Protein AF-A0A7C1NX19-F1 (afdb_monomer_lite)

Foldseek 3Di:
DDDDDDPDDDDDPQQQDWDWDADPPGIDIDRNSVDDDDDPPCDCLPPPPVHVVNPVPDPPPD

Organism: NCBI:txid147266

InterPro domains:
  IPR036380 Isochorismatase-like superfamily [G3DSA:3.40.50.850] (8-61)
  IPR036380 Isochorismatase-like superfamily [SSF52499] (13-59)

Sequence (62 aa):
MSETVVAGYQPRPELTKSVTLPARPEPITLKPSETAVVVVDMQNAYSTEGGYVDLAGFDIAG

Structure (mmCIF, N/CA/C/O backbone):
data_AF-A0A7C1NX19-F1
#
_entry.id   AF-A0A7C1NX19-F1
#
loop_
_atom_site.group_PDB
_atom_site.id
_atom_site.type_symbol
_atom_site.label_atom_id
_atom_site.label_alt_id
_atom_site.label_comp_id
_atom_site.label_asym_id
_atom_site.label_entity_id
_atom_site.label_seq_id
_atom_site.pdbx_PDB_ins_code
_atom_site.Cartn_x
_atom_site.Cartn_y
_atom_site.Cartn_z
_atom_site.occupancy
_atom_site.B_iso_or_equiv
_atom_site.auth_seq_id
_atom_site.auth_comp_id
_atom_site.auth_asym_id
_atom_site.auth_atom_id
_atom_site.pdbx_PDB_model_num
ATOM 1 N N . MET A 1 1 ? -30.394 -20.707 -4.444 1.00 46.72 1 MET A N 1
ATOM 2 C CA . MET A 1 1 ? -30.701 -19.315 -4.058 1.00 46.72 1 MET A CA 1
ATOM 3 C C . MET A 1 1 ? -29.801 -18.440 -4.906 1.00 46.72 1 MET A C 1
ATOM 5 O O . MET A 1 1 ? -28.595 -18.609 -4.822 1.00 46.72 1 MET A O 1
ATOM 9 N N . SER A 1 2 ? -30.377 -17.663 -5.823 1.00 57.09 2 SER A N 1
ATOM 10 C CA . SER A 1 2 ? -29.605 -16.812 -6.732 1.00 57.09 2 SER A CA 1
ATOM 11 C C . SER A 1 2 ? -29.086 -15.622 -5.937 1.00 57.09 2 SER A C 1
ATOM 13 O O . SER A 1 2 ? -29.879 -14.924 -5.311 1.00 57.09 2 SER A O 1
ATOM 15 N N . GLU A 1 3 ? -27.773 -15.431 -5.917 1.00 66.12 3 GLU A N 1
ATOM 16 C CA . GLU A 1 3 ? -27.151 -14.275 -5.281 1.00 66.12 3 GLU A CA 1
ATOM 17 C C . GLU A 1 3 ? -27.483 -13.040 -6.127 1.00 66.12 3 GLU A C 1
ATOM 19 O O . GLU A 1 3 ? -27.132 -12.957 -7.305 1.00 66.12 3 GLU A O 1
ATOM 24 N N . THR A 1 4 ? -28.259 -12.114 -5.568 1.00 71.50 4 THR A N 1
ATOM 25 C CA . THR A 1 4 ? -28.589 -10.856 -6.238 1.00 71.50 4 THR A CA 1
ATOM 26 C C . THR A 1 4 ? -27.335 -9.987 -6.257 1.00 71.50 4 THR A C 1
ATOM 28 O O . THR A 1 4 ? -26.913 -9.492 -5.215 1.00 71.50 4 THR A O 1
ATOM 31 N N . VAL A 1 5 ? -26.733 -9.786 -7.431 1.00 70.50 5 VAL A N 1
ATOM 32 C CA . VAL A 1 5 ? -25.626 -8.834 -7.591 1.00 70.50 5 VAL A CA 1
ATOM 33 C C . VAL A 1 5 ? -26.210 -7.423 -7.561 1.00 70.50 5 VAL A C 1
ATOM 35 O O . VAL A 1 5 ? -26.825 -6.970 -8.525 1.00 70.50 5 VAL A O 1
ATOM 38 N N . VAL A 1 6 ? -26.060 -6.741 -6.429 1.00 73.38 6 VAL A N 1
ATOM 39 C CA . VAL A 1 6 ? -26.457 -5.339 -6.259 1.00 73.38 6 VAL A CA 1
ATOM 40 C C . VAL A 1 6 ? -25.250 -4.454 -6.566 1.00 73.38 6 VAL A C 1
ATOM 42 O O . VAL A 1 6 ? -24.155 -4.704 -6.069 1.00 73.38 6 VAL A O 1
ATOM 45 N N . ALA A 1 7 ? -25.433 -3.413 -7.379 1.00 80.50 7 ALA A N 1
ATOM 46 C CA . ALA A 1 7 ? -24.417 -2.379 -7.549 1.00 80.50 7 ALA A CA 1
ATOM 47 C C . ALA A 1 7 ? -24.307 -1.545 -6.261 1.00 80.50 7 ALA A C 1
ATOM 49 O O . ALA A 1 7 ? -25.312 -1.038 -5.767 1.00 80.50 7 ALA A O 1
ATOM 50 N N . GLY A 1 8 ? -23.098 -1.391 -5.721 1.00 74.25 8 GLY A N 1
ATOM 51 C CA . GLY A 1 8 ? -22.846 -0.644 -4.486 1.00 74.25 8 GLY A CA 1
ATOM 52 C C . GLY A 1 8 ? -21.942 -1.402 -3.517 1.00 74.25 8 GLY A C 1
ATOM 53 O O . GLY A 1 8 ? -21.502 -2.515 -3.797 1.00 74.25 8 GLY A O 1
ATOM 54 N N . TYR A 1 9 ? -21.643 -0.784 -2.375 1.00 78.19 9 TYR A N 1
ATOM 55 C CA . TYR A 1 9 ? -20.813 -1.380 -1.331 1.00 78.19 9 TYR A CA 1
ATOM 56 C C . TYR A 1 9 ? -21.669 -1.757 -0.121 1.00 78.19 9 TYR A C 1
ATOM 58 O O . TYR A 1 9 ? -22.274 -0.890 0.508 1.00 78.19 9 TYR A O 1
ATOM 66 N N . GLN A 1 10 ? -21.683 -3.044 0.222 1.00 77.94 10 GLN A N 1
ATOM 67 C CA . GLN A 1 10 ? -22.179 -3.534 1.503 1.00 77.94 10 GLN A CA 1
ATOM 68 C C . GLN A 1 10 ? -21.007 -4.186 2.251 1.00 77.94 10 GLN A C 1
ATOM 70 O O . GLN A 1 10 ? -20.481 -5.202 1.785 1.00 77.94 10 GLN A O 1
ATOM 75 N N . PRO A 1 11 ? -20.557 -3.620 3.385 1.00 72.44 11 PRO A N 1
ATOM 76 C CA . PRO A 1 11 ? -19.468 -4.207 4.147 1.00 72.44 11 PRO A CA 1
ATOM 77 C C . PRO A 1 11 ? -19.913 -5.539 4.746 1.00 72.44 11 PRO A C 1
ATOM 79 O O . PRO A 1 11 ? -21.025 -5.670 5.263 1.00 72.44 11 PRO A O 1
ATOM 82 N N . ARG A 1 12 ? -19.022 -6.531 4.713 1.00 80.31 12 ARG A N 1
ATOM 83 C CA . ARG A 1 12 ? -19.251 -7.778 5.443 1.00 80.31 12 ARG A CA 1
ATOM 84 C C . ARG A 1 12 ? -19.206 -7.495 6.952 1.00 80.31 12 ARG A C 1
ATOM 86 O O . ARG A 1 12 ? -18.406 -6.650 7.365 1.00 80.31 12 ARG A O 1
ATOM 93 N N . PRO A 1 13 ? -20.005 -8.179 7.786 1.00 77.56 13 PRO A N 1
ATOM 94 C CA . PRO A 1 13 ? -20.059 -7.909 9.226 1.00 77.56 13 PRO A CA 1
ATOM 95 C C . PRO A 1 13 ? -18.697 -7.983 9.931 1.00 77.56 13 PRO A C 1
ATOM 97 O O . PRO A 1 13 ? -18.423 -7.225 10.855 1.00 77.56 13 PRO A O 1
ATOM 100 N N . GLU A 1 14 ? -17.800 -8.863 9.495 1.00 78.94 14 GLU A N 1
ATOM 101 C CA . GLU A 1 14 ? -16.442 -8.972 10.031 1.00 78.94 14 GLU A CA 1
ATOM 102 C C . GLU A 1 14 ? -15.573 -7.735 9.755 1.00 78.94 14 GLU A C 1
ATOM 104 O O . GLU A 1 14 ? -14.669 -7.438 10.537 1.00 78.94 14 GLU A O 1
ATOM 109 N N . LEU A 1 15 ? -15.875 -6.980 8.694 1.00 79.06 15 LEU A N 1
ATOM 110 C CA . LEU A 1 15 ? -15.137 -5.779 8.299 1.00 79.06 15 LEU A CA 1
ATOM 111 C C . LEU A 1 15 ? -15.522 -4.550 9.131 1.00 79.06 15 LEU A C 1
ATOM 113 O O . LEU A 1 15 ? -14.835 -3.535 9.052 1.00 79.06 15 LEU A O 1
ATOM 117 N N . THR A 1 16 ? -16.574 -4.623 9.954 1.00 82.25 16 THR A N 1
ATOM 118 C CA . THR A 1 16 ? -16.959 -3.523 10.854 1.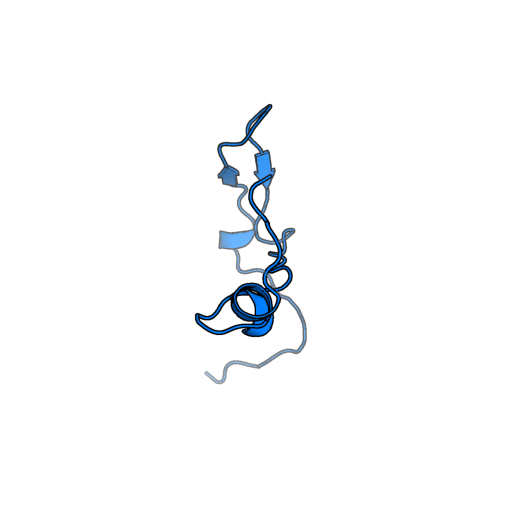00 82.25 16 THR A CA 1
ATOM 119 C C . THR A 1 16 ? -16.202 -3.548 12.183 1.00 82.25 16 THR A C 1
ATOM 121 O O . THR A 1 16 ? -16.314 -2.607 12.970 1.00 82.25 16 THR A O 1
ATOM 124 N N . LYS A 1 17 ? -15.444 -4.616 12.472 1.00 92.62 17 LYS A N 1
ATOM 125 C CA . LYS A 1 17 ? -14.584 -4.686 13.661 1.00 92.62 17 LYS A CA 1
ATOM 126 C C . LYS A 1 17 ? -13.288 -3.925 13.405 1.00 92.62 17 LYS A C 1
ATOM 128 O O . LYS A 1 17 ? -12.655 -4.094 12.367 1.00 92.62 17 LYS A O 1
ATOM 133 N N . SER A 1 18 ? -12.886 -3.100 14.365 1.00 93.88 18 SER A N 1
ATOM 134 C CA . SER A 1 18 ? -11.614 -2.386 14.295 1.00 93.88 18 SER A CA 1
ATOM 135 C C . SER A 1 18 ? -10.433 -3.334 14.487 1.00 93.88 18 SER A C 1
ATOM 137 O O . SER A 1 18 ? -10.478 -4.217 15.345 1.00 93.88 18 SER A O 1
ATOM 139 N N . VAL A 1 19 ? -9.359 -3.090 13.743 1.00 94.56 19 VAL A N 1
ATOM 140 C CA . VAL A 1 19 ? -8.047 -3.715 13.933 1.00 94.56 19 VAL A CA 1
ATOM 141 C C . VAL A 1 19 ? -7.021 -2.636 14.261 1.00 94.56 19 VAL A C 1
ATOM 143 O O . VAL A 1 19 ? -7.094 -1.529 13.725 1.00 94.56 19 VAL A O 1
ATOM 146 N N . THR A 1 20 ? -6.067 -2.950 15.135 1.00 97.25 20 THR A N 1
ATOM 147 C CA . THR A 1 20 ? -4.931 -2.072 15.437 1.00 97.25 20 THR A CA 1
ATOM 148 C C . THR A 1 20 ? -3.687 -2.640 14.775 1.00 97.25 20 THR A C 1
ATOM 150 O O . THR A 1 20 ? -3.296 -3.774 15.051 1.00 97.25 20 THR A O 1
ATOM 153 N N . LEU A 1 21 ? -3.074 -1.857 13.894 1.00 96.69 21 LEU A N 1
ATOM 154 C CA . LEU A 1 21 ? -1.844 -2.208 13.198 1.00 96.69 21 LEU A CA 1
ATOM 155 C C . LEU A 1 21 ? -0.649 -1.548 13.904 1.00 96.69 21 LEU A C 1
ATOM 157 O O . LEU A 1 21 ? -0.731 -0.365 14.256 1.00 96.69 21 LEU A O 1
ATOM 161 N N . PRO A 1 22 ? 0.470 -2.266 14.111 1.00 97.81 22 PRO A N 1
ATOM 162 C CA . PRO A 1 22 ? 1.698 -1.646 14.588 1.00 97.81 22 PRO A CA 1
ATOM 163 C C . PRO A 1 22 ? 2.218 -0.668 13.528 1.00 97.81 22 PRO A C 1
ATOM 165 O O . PRO A 1 22 ? 2.403 -1.034 12.370 1.00 97.81 22 PRO A O 1
ATOM 168 N N . ALA A 1 23 ? 2.453 0.578 13.926 1.00 96.38 23 ALA A N 1
ATOM 169 C CA . ALA A 1 23 ? 2.922 1.651 13.056 1.00 96.38 23 ALA A CA 1
ATOM 170 C C . ALA A 1 23 ? 3.811 2.621 13.849 1.00 96.38 23 ALA A C 1
ATOM 172 O O . ALA A 1 23 ? 3.992 2.463 15.060 1.00 96.38 23 ALA A O 1
ATOM 173 N N . ARG A 1 24 ? 4.399 3.597 13.154 1.00 96.31 24 ARG A N 1
ATOM 174 C CA . ARG A 1 24 ? 5.177 4.687 13.752 1.00 96.31 24 ARG A CA 1
ATOM 175 C C . ARG A 1 24 ? 4.573 6.035 13.351 1.00 96.31 24 ARG A C 1
ATOM 177 O O . ARG A 1 24 ? 4.112 6.141 12.214 1.00 96.31 24 ARG A O 1
ATOM 184 N N . PRO A 1 25 ? 4.652 7.063 14.214 1.00 96.06 25 PRO A N 1
ATOM 185 C CA . PRO A 1 25 ? 5.234 7.045 15.567 1.00 96.06 25 PRO A CA 1
ATOM 186 C C . PRO A 1 25 ? 4.443 6.213 16.595 1.00 96.06 25 PRO A C 1
ATOM 188 O O . PRO A 1 25 ? 5.059 5.622 17.481 1.00 96.06 25 PRO A O 1
ATOM 191 N 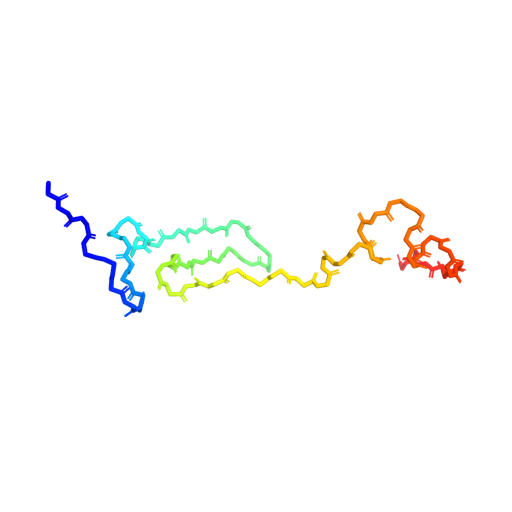N . GLU A 1 26 ? 3.138 6.029 16.391 1.00 98.06 26 GLU A N 1
ATOM 192 C CA . GLU A 1 26 ? 2.266 5.205 17.234 1.00 98.06 26 GLU A CA 1
ATOM 193 C C . GLU A 1 26 ? 1.399 4.228 16.410 1.00 98.06 26 GLU A C 1
ATOM 195 O O . GLU A 1 26 ? 1.211 4.430 15.207 1.00 98.06 26 GLU A O 1
ATOM 200 N N . PRO A 1 27 ? 0.864 3.151 17.026 1.00 98.25 27 PRO A N 1
ATOM 201 C CA . PRO A 1 27 ? -0.061 2.227 16.368 1.00 98.25 27 PRO A CA 1
ATOM 202 C C . PRO A 1 27 ? -1.330 2.904 15.830 1.00 98.25 27 PRO A C 1
ATOM 204 O O . PRO A 1 27 ? -1.880 3.807 16.458 1.00 98.25 27 PRO A O 1
ATOM 207 N N . ILE A 1 28 ? -1.853 2.397 14.709 1.00 97.38 28 ILE A N 1
ATOM 208 C CA . ILE A 1 28 ? -3.040 2.947 14.033 1.00 97.38 28 ILE A CA 1
ATOM 209 C C . ILE A 1 28 ? -4.202 1.965 14.158 1.00 97.38 28 ILE A C 1
ATOM 211 O O . ILE A 1 28 ? -4.063 0.785 13.842 1.00 97.38 28 ILE A O 1
ATOM 215 N N . THR A 1 29 ? -5.367 2.455 14.587 1.00 97.19 29 THR A N 1
ATOM 216 C CA . THR A 1 29 ? -6.606 1.665 14.641 1.00 97.19 29 THR A CA 1
ATOM 217 C C . THR A 1 29 ? -7.544 2.072 13.516 1.00 97.19 29 THR A C 1
ATOM 219 O O . THR A 1 29 ? -7.842 3.254 13.363 1.00 97.19 29 THR A O 1
ATOM 222 N N . LEU A 1 30 ? -8.030 1.097 12.749 1.00 95.44 30 LEU A N 1
ATOM 223 C CA . LEU A 1 30 ? -8.923 1.327 11.613 1.00 95.44 30 LEU A CA 1
ATOM 224 C C . LEU A 1 30 ? -9.998 0.246 11.508 1.00 95.44 30 LEU A C 1
ATOM 226 O O . LEU A 1 30 ? -9.802 -0.887 11.955 1.00 95.44 30 LEU A O 1
ATOM 230 N N . LYS A 1 31 ? -11.142 0.587 10.907 1.00 93.56 31 LYS A N 1
ATOM 231 C CA . LYS A 1 31 ? -12.160 -0.390 10.503 1.00 93.56 31 LYS A CA 1
ATOM 232 C C . LYS A 1 31 ? -12.004 -0.690 9.015 1.00 93.56 31 LYS A C 1
ATOM 234 O O . LYS A 1 31 ? -12.082 0.247 8.214 1.00 93.56 31 LYS A O 1
ATOM 239 N N . PRO A 1 32 ? -11.859 -1.960 8.612 1.00 91.31 32 PRO A N 1
ATOM 240 C CA . PRO A 1 32 ? -11.802 -2.317 7.199 1.00 91.31 32 PRO A CA 1
ATOM 241 C C . PRO A 1 32 ? -13.009 -1.821 6.383 1.00 91.31 32 PRO A C 1
ATOM 243 O O 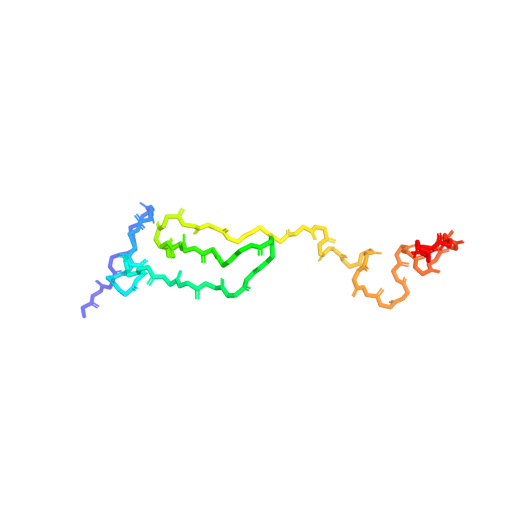. PRO A 1 32 ? -12.845 -1.463 5.225 1.00 91.31 32 PRO A O 1
ATOM 246 N N . SER A 1 33 ? -14.202 -1.727 6.983 1.00 91.31 33 SER A N 1
ATOM 247 C CA . SER A 1 33 ? -15.416 -1.226 6.320 1.00 91.31 33 SER A CA 1
ATOM 248 C C . SER A 1 33 ? -15.389 0.263 5.960 1.00 91.31 33 SER A C 1
ATOM 250 O O . SER A 1 33 ? -16.216 0.713 5.175 1.00 91.31 33 SER A O 1
ATOM 252 N N . GLU A 1 34 ? -14.489 1.032 6.572 1.00 91.56 34 GLU A N 1
ATOM 253 C CA . GLU A 1 34 ? -14.332 2.483 6.390 1.00 91.56 34 GLU A CA 1
ATOM 254 C C . GLU A 1 34 ? -12.966 2.819 5.754 1.00 91.56 34 GLU A C 1
ATOM 256 O O . GLU A 1 34 ? -12.584 3.983 5.679 1.00 91.56 34 GLU A O 1
ATOM 261 N N . THR A 1 35 ? -12.212 1.804 5.310 1.00 91.31 35 THR A N 1
ATOM 262 C CA . THR A 1 35 ? -10.836 1.943 4.809 1.00 91.31 35 THR A CA 1
ATOM 263 C C . THR A 1 35 ? -10.718 1.400 3.387 1.00 91.31 35 THR A C 1
ATOM 265 O O . THR A 1 35 ? -11.325 0.389 3.043 1.00 91.31 35 THR A O 1
ATOM 268 N N . ALA A 1 36 ? -9.881 2.038 2.570 1.00 91.94 36 ALA A N 1
ATOM 269 C CA . ALA A 1 36 ? -9.496 1.551 1.249 1.00 91.94 36 ALA A CA 1
ATOM 270 C C . ALA A 1 36 ? -7.970 1.401 1.152 1.00 91.94 36 ALA A C 1
ATOM 272 O O . ALA A 1 36 ? -7.225 2.123 1.813 1.00 91.94 36 ALA A O 1
ATOM 273 N N . VAL A 1 37 ? -7.511 0.470 0.313 1.00 93.06 37 VAL A N 1
ATOM 274 C CA . VAL A 1 37 ? -6.090 0.304 -0.024 1.00 93.06 37 VAL A CA 1
ATOM 275 C C . VAL A 1 37 ? -5.820 1.024 -1.338 1.00 93.06 37 VAL A C 1
ATOM 277 O O . VAL A 1 37 ? -6.484 0.755 -2.337 1.00 93.06 37 VAL A O 1
ATOM 280 N N . VAL A 1 38 ? -4.834 1.919 -1.337 1.00 95.12 38 VAL A N 1
ATOM 281 C CA . VAL A 1 38 ? -4.354 2.592 -2.546 1.00 95.12 38 VAL A CA 1
ATOM 282 C C . VAL A 1 38 ? -3.049 1.935 -2.970 1.00 95.12 38 VAL A C 1
ATOM 284 O O . VAL A 1 38 ? -2.092 1.892 -2.201 1.00 95.12 38 VAL A O 1
ATOM 287 N N . VAL A 1 39 ? -3.020 1.423 -4.197 1.00 95.38 39 VAL A N 1
ATOM 288 C CA . VAL A 1 39 ? -1.817 0.865 -4.816 1.00 95.38 39 VAL A CA 1
ATOM 289 C C . VAL A 1 39 ? -1.274 1.912 -5.779 1.00 95.38 39 VAL A C 1
ATOM 291 O O . VAL A 1 39 ? -1.930 2.242 -6.764 1.00 95.38 39 VAL A O 1
ATOM 294 N N . VAL A 1 40 ? -0.108 2.470 -5.459 1.00 94.69 40 VAL A N 1
ATOM 295 C CA . VAL A 1 40 ? 0.490 3.586 -6.201 1.00 94.69 40 VAL A CA 1
ATOM 296 C C . VAL A 1 40 ? 1.510 3.051 -7.202 1.00 94.69 40 VAL A C 1
ATOM 298 O O . VAL A 1 40 ? 2.374 2.262 -6.835 1.00 94.69 40 VAL A O 1
ATOM 301 N N . ASP A 1 41 ? 1.381 3.475 -8.459 1.00 91.44 41 ASP A N 1
ATOM 302 C CA . ASP A 1 41 ? 2.372 3.345 -9.537 1.00 91.44 41 ASP A CA 1
ATOM 303 C C . ASP A 1 41 ? 2.945 1.940 -9.813 1.00 91.44 41 ASP A C 1
ATOM 305 O O . ASP A 1 41 ? 4.020 1.803 -10.389 1.00 91.44 41 ASP A O 1
ATOM 309 N N . MET A 1 42 ? 2.188 0.877 -9.523 1.00 94.56 42 MET A N 1
ATOM 310 C CA . MET A 1 42 ? 2.562 -0.527 -9.793 1.00 94.56 42 MET A CA 1
ATOM 311 C C . MET A 1 42 ? 2.419 -0.943 -11.273 1.00 94.56 42 MET A C 1
ATOM 313 O O . MET A 1 42 ? 1.942 -2.031 -11.595 1.00 94.56 42 MET A O 1
ATOM 317 N N . GLN A 1 43 ? 2.774 -0.057 -12.200 1.00 94.19 43 GLN A N 1
ATOM 318 C CA . GLN A 1 43 ? 2.827 -0.356 -13.633 1.00 94.19 43 GLN A CA 1
ATOM 319 C C . GLN A 1 43 ? 4.158 -1.028 -13.985 1.00 94.19 43 GLN A C 1
ATOM 321 O O . GLN A 1 43 ? 5.191 -0.727 -13.393 1.00 94.19 43 GLN A O 1
ATOM 326 N N . ASN A 1 44 ? 4.164 -1.889 -15.006 1.00 91.81 44 ASN A N 1
ATOM 327 C CA . ASN A 1 44 ? 5.359 -2.650 -15.399 1.00 91.81 44 ASN A CA 1
ATOM 328 C C . ASN A 1 44 ? 6.587 -1.766 -15.674 1.00 91.81 44 ASN A C 1
ATOM 330 O O . ASN A 1 44 ? 7.704 -2.155 -15.364 1.00 91.81 44 ASN A O 1
ATOM 334 N N . ALA A 1 45 ? 6.387 -0.541 -16.167 1.00 88.75 45 ALA A N 1
ATOM 335 C CA . ALA A 1 45 ? 7.466 0.428 -16.342 1.00 88.75 45 ALA A CA 1
ATOM 336 C C . ALA A 1 45 ? 8.311 0.647 -15.063 1.00 88.75 45 ALA A C 1
ATOM 338 O O . ALA A 1 45 ? 9.510 0.890 -15.177 1.00 88.75 45 ALA A O 1
ATOM 339 N N . TYR A 1 46 ? 7.721 0.516 -13.870 1.00 86.75 46 TYR A N 1
ATOM 340 C CA . TYR A 1 46 ? 8.413 0.633 -12.581 1.00 86.75 46 TYR A CA 1
ATOM 341 C C . TYR A 1 46 ? 8.665 -0.707 -11.879 1.00 86.75 46 TYR A C 1
ATOM 343 O O . TYR A 1 46 ? 9.544 -0.782 -11.028 1.00 86.75 46 TYR A O 1
ATOM 351 N N . SER A 1 47 ? 7.879 -1.746 -12.172 1.00 89.12 47 SER A N 1
ATOM 352 C CA . SER A 1 47 ? 7.829 -2.961 -11.341 1.00 89.12 47 SER A CA 1
ATOM 353 C C . SER A 1 47 ? 8.349 -4.238 -12.010 1.00 89.12 47 SER A C 1
ATOM 355 O O . SER A 1 47 ? 8.306 -5.292 -11.377 1.00 89.12 47 SER A O 1
ATOM 357 N N . THR A 1 48 ? 8.816 -4.189 -13.262 1.00 89.81 48 THR A N 1
ATOM 358 C CA . THR A 1 48 ? 9.387 -5.359 -13.960 1.00 89.81 48 THR A CA 1
ATOM 359 C C . THR A 1 48 ? 10.840 -5.138 -14.352 1.00 89.81 48 THR A C 1
ATOM 361 O O . THR A 1 48 ? 11.199 -4.029 -14.742 1.00 89.81 48 THR A O 1
ATOM 364 N N . GLU A 1 49 ? 11.633 -6.212 -14.342 1.00 87.88 49 GLU A N 1
ATOM 365 C CA . GLU A 1 49 ? 12.988 -6.216 -14.907 1.00 87.88 49 GLU A CA 1
ATOM 366 C C . GLU A 1 49 ? 12.977 -5.765 -16.376 1.00 87.88 49 GLU A C 1
ATOM 368 O O . GLU A 1 49 ? 12.107 -6.160 -17.161 1.00 87.88 49 GLU A O 1
ATOM 373 N N . GLY A 1 50 ? 13.939 -4.924 -16.749 1.00 87.62 50 GLY A N 1
ATOM 374 C CA . GLY A 1 50 ? 13.999 -4.294 -18.068 1.00 87.62 50 GLY A CA 1
ATOM 375 C C . GLY A 1 50 ? 12.924 -3.222 -18.285 1.00 87.62 50 GLY A C 1
ATOM 376 O O . GLY A 1 50 ? 12.668 -2.837 -19.427 1.00 87.62 50 GLY A O 1
ATOM 377 N N . GLY A 1 51 ? 12.271 -2.762 -17.214 1.00 86.88 51 GLY A N 1
ATOM 378 C CA . GLY A 1 51 ? 11.306 -1.666 -17.234 1.00 86.88 51 GLY A CA 1
ATOM 379 C C . GLY A 1 51 ? 11.952 -0.296 -17.468 1.00 86.88 51 GLY A C 1
ATOM 380 O O . GLY A 1 51 ? 13.163 -0.155 -17.615 1.00 86.88 51 GLY A O 1
ATOM 381 N N . TYR A 1 52 ? 11.127 0.751 -17.481 1.00 85.81 52 TYR A N 1
ATOM 382 C CA . TYR A 1 52 ? 11.568 2.131 -17.703 1.00 85.81 52 TYR A CA 1
ATOM 383 C C . TYR A 1 52 ? 12.686 2.556 -16.743 1.00 85.81 52 TYR A C 1
ATOM 385 O O . TYR A 1 52 ? 13.646 3.176 -17.186 1.00 85.81 52 TYR A O 1
ATOM 393 N N . VAL A 1 53 ?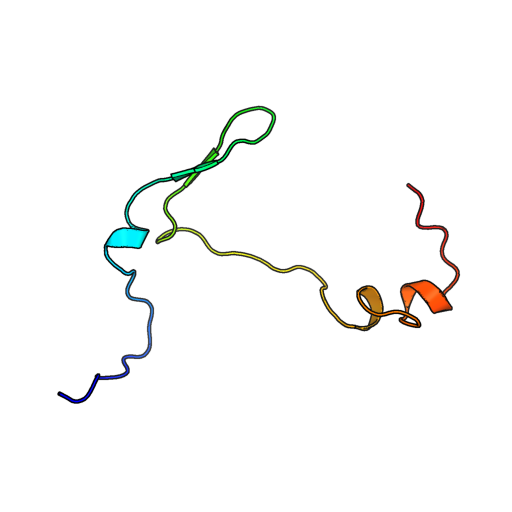 12.586 2.210 -15.457 1.00 80.38 53 VAL A N 1
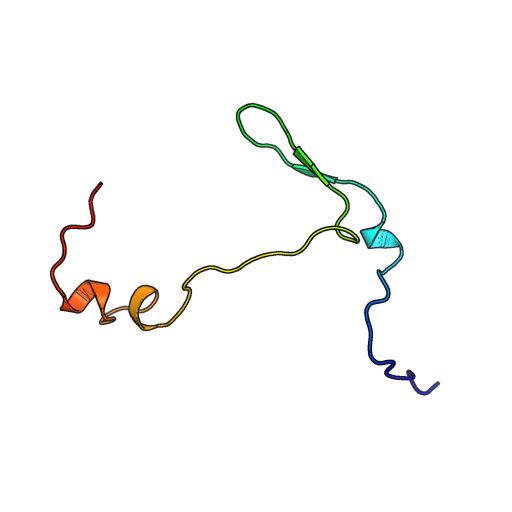ATOM 394 C CA . VAL A 1 53 ? 13.595 2.579 -14.448 1.00 80.38 53 VAL A CA 1
ATOM 395 C C . VAL A 1 53 ? 14.959 1.962 -14.750 1.00 80.38 53 VAL A C 1
ATOM 397 O O . VAL A 1 53 ? 15.958 2.678 -14.742 1.00 80.38 53 VAL A O 1
ATOM 400 N N . ASP A 1 54 ? 14.991 0.673 -15.087 1.00 79.81 54 ASP A N 1
ATOM 401 C CA . ASP A 1 54 ? 16.228 -0.041 -15.418 1.00 79.81 54 ASP A CA 1
ATOM 402 C C . ASP A 1 54 ? 16.893 0.542 -16.671 1.00 79.81 54 ASP A C 1
ATOM 404 O O . ASP A 1 54 ? 18.116 0.653 -16.755 1.00 79.81 54 ASP A O 1
ATOM 408 N N . LEU A 1 55 ? 16.079 0.934 -17.654 1.00 81.06 55 LEU A N 1
ATOM 409 C CA . LEU A 1 55 ? 16.548 1.424 -18.949 1.00 81.06 55 LEU A CA 1
ATOM 410 C C . LEU A 1 55 ? 16.950 2.899 -18.935 1.00 81.06 55 LEU A C 1
ATOM 412 O O . LEU A 1 55 ? 17.806 3.309 -19.718 1.00 81.06 55 LEU A O 1
ATOM 416 N N . ALA A 1 56 ? 16.323 3.711 -18.086 1.00 77.06 56 ALA A N 1
ATOM 417 C CA . ALA A 1 56 ? 16.540 5.150 -18.082 1.00 77.06 56 ALA A CA 1
ATOM 418 C C . ALA A 1 56 ? 17.844 5.572 -17.380 1.00 77.06 56 ALA A C 1
ATOM 420 O O . ALA A 1 56 ? 18.265 6.718 -17.530 1.00 77.06 56 ALA A O 1
ATOM 421 N N . GLY A 1 57 ? 18.506 4.660 -16.654 1.00 68.62 57 GLY A N 1
ATOM 422 C CA . GLY A 1 57 ? 19.826 4.902 -16.060 1.00 68.62 57 GLY A CA 1
ATOM 423 C C . GLY A 1 57 ? 19.831 5.944 -14.937 1.00 68.62 57 GLY A C 1
ATOM 424 O O . GLY A 1 57 ? 20.866 6.558 -14.680 1.00 68.62 57 GLY A O 1
ATOM 425 N N . PHE A 1 58 ? 18.684 6.177 -14.291 1.00 66.12 58 PHE A N 1
ATOM 426 C CA . PHE A 1 58 ? 18.594 7.072 -13.140 1.00 66.12 58 PHE A CA 1
ATOM 427 C C . PHE A 1 58 ? 19.221 6.421 -11.903 1.00 66.12 58 PHE A C 1
ATOM 429 O O . PHE A 1 58 ? 18.887 5.288 -11.563 1.00 66.12 58 PHE A O 1
ATOM 436 N N . ASP A 1 59 ? 20.090 7.154 -11.203 1.00 67.50 59 ASP A N 1
ATOM 437 C CA . ASP A 1 59 ? 20.504 6.776 -9.853 1.00 67.50 59 ASP A CA 1
ATOM 438 C C . ASP A 1 59 ? 19.353 7.079 -8.885 1.00 67.50 59 ASP A C 1
ATOM 440 O O . ASP A 1 59 ? 19.050 8.234 -8.582 1.00 67.50 59 ASP A O 1
ATOM 444 N N . ILE A 1 60 ? 18.654 6.023 -8.478 1.00 66.12 60 ILE A N 1
ATOM 445 C CA . ILE A 1 60 ? 17.524 6.049 -7.539 1.00 66.12 60 ILE A CA 1
ATOM 446 C C . ILE A 1 60 ? 17.938 5.632 -6.122 1.00 66.12 60 ILE A C 1
ATOM 448 O O . ILE A 1 60 ? 17.072 5.429 -5.267 1.00 66.12 60 ILE A O 1
ATOM 452 N N . ALA A 1 61 ? 19.242 5.523 -5.844 1.00 65.75 61 ALA A N 1
ATOM 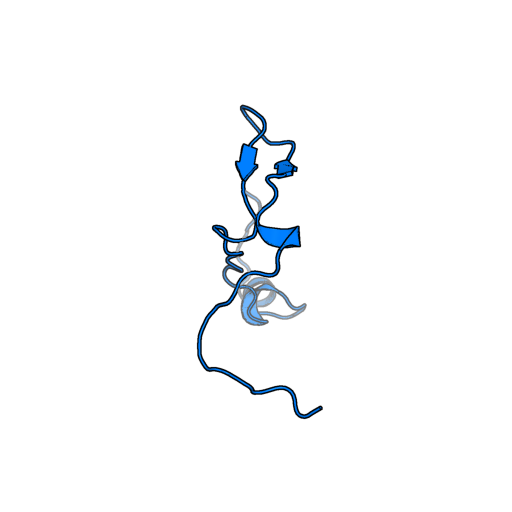453 C CA . ALA A 1 61 ? 19.740 5.374 -4.484 1.00 65.75 61 ALA A CA 1
ATOM 454 C C . ALA A 1 61 ? 19.645 6.729 -3.757 1.00 65.75 61 ALA A C 1
ATOM 456 O O . ALA A 1 61 ? 20.570 7.537 -3.776 1.00 65.75 61 ALA A O 1
ATOM 457 N N . GLY A 1 62 ? 18.480 6.993 -3.163 1.00 53.16 62 GLY A N 1
ATOM 458 C CA . GLY A 1 62 ? 18.313 8.033 -2.144 1.00 53.16 62 GLY A CA 1
ATOM 459 C C . GLY A 1 62 ? 18.945 7.647 -0.813 1.00 53.16 62 GLY A C 1
ATOM 460 O O . GLY A 1 62 ? 18.933 6.439 -0.481 1.00 53.16 62 GLY A O 1
#

pLDDT: mean 84.26, std 12.21, range [46.72, 98.25]

Secondary structure (DSSP, 8-state):
------SS----GGGGS-EEE--SSS-EEE-GGG------S--HHHHSTTSHHHHHT-----

Radius of gyration: 19.59 Å; chains: 1; bounding box: 51×27×36 Å